Protein AF-A0A7J2KEQ0-F1 (afdb_monomer)

Secondary structure (DSSP, 8-state):
------------SHHHHHHHHHHHHHHHHHHHHHHHHHHHHIIIIIHHHHHH-GGGHHHHHHHHHHHHHHHHHHHHHHHHHHTT-

Solvent-accessible surface area (backbone atoms only — not comparable to full-atom values): 4642 Å² total; per-residue (Å²): 143,78,82,89,79,74,87,69,71,68,61,83,45,71,68,52,49,51,52,52,52,50,52,24,51,51,39,31,53,56,19,42,54,56,18,48,57,50,39,50,52,46,57,56,59,38,54,56,49,25,71,80,37,63,82,45,45,62,58,46,51,51,52,43,53,59,27,47,45,46,29,54,51,17,45,50,51,23,50,58,55,57,76,57,99

Radius of gyration: 19.64 Å; Cα contacts (8 Å, |Δi|>4): 64; chains: 1; bounding box: 50×32×52 Å

Sequence (85 aa):
MKKKIGEYTSYTNFTDIGLVAMSAALAVIGSCIGAGIALSAVASAGFAASVEKPELKSYMLLLGGLAEGIAIYGLLIAILIIGKI

Mean predicted aligned error: 7.39 Å

Structure (mmCIF, N/CA/C/O backbone):
data_AF-A0A7J2KEQ0-F1
#
_entry.id   AF-A0A7J2KEQ0-F1
#
loop_
_atom_site.group_PDB
_atom_site.id
_atom_site.type_symbol
_atom_site.label_atom_id
_atom_site.label_alt_id
_atom_site.label_comp_id
_atom_site.label_asym_id
_atom_site.l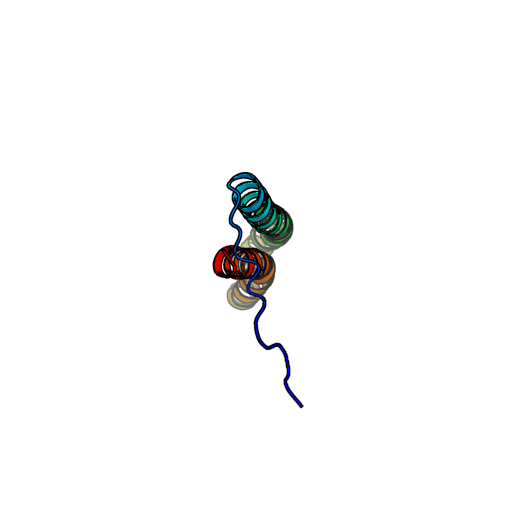abel_entity_id
_atom_site.label_seq_id
_atom_site.pdbx_PDB_ins_code
_atom_site.Cartn_x
_atom_site.Cartn_y
_atom_site.Cartn_z
_atom_site.occupancy
_atom_site.B_iso_or_equiv
_atom_site.auth_seq_id
_atom_site.auth_comp_id
_atom_site.auth_asym_id
_atom_site.auth_atom_id
_atom_site.pdbx_PDB_model_num
ATOM 1 N N . M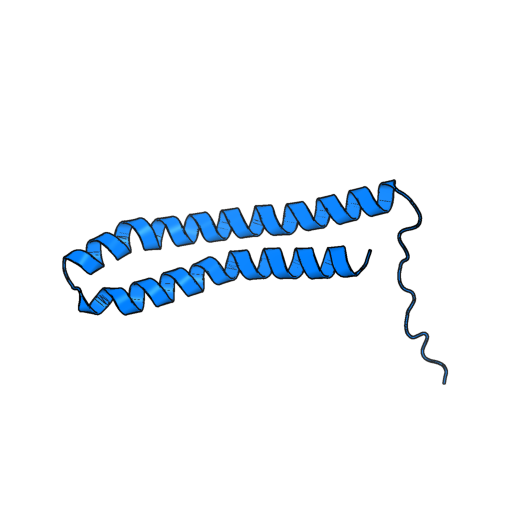ET A 1 1 ? 36.281 -20.393 -13.170 1.00 50.94 1 MET A N 1
ATOM 2 C CA . MET A 1 1 ? 35.643 -19.553 -12.132 1.00 50.94 1 MET A CA 1
ATOM 3 C C . MET A 1 1 ? 35.574 -18.105 -12.637 1.00 50.94 1 MET A C 1
ATOM 5 O O . MET A 1 1 ? 36.468 -17.318 -12.373 1.00 50.94 1 MET A O 1
ATOM 9 N N . LYS A 1 2 ? 34.566 -17.763 -13.453 1.00 44.50 2 LYS A N 1
ATOM 10 C CA . LYS A 1 2 ? 34.250 -16.376 -13.841 1.00 44.50 2 LYS A CA 1
ATOM 11 C C . LYS A 1 2 ? 32.735 -16.215 -13.767 1.00 44.50 2 LYS A C 1
ATOM 13 O O . LYS A 1 2 ? 32.014 -16.599 -14.681 1.00 44.50 2 LYS A O 1
ATOM 18 N N . LYS A 1 3 ? 32.264 -15.739 -12.617 1.00 49.06 3 LYS A N 1
ATOM 19 C CA . LYS A 1 3 ? 30.879 -15.327 -12.398 1.00 49.06 3 LYS A CA 1
ATOM 20 C C . LYS A 1 3 ? 30.629 -14.143 -13.338 1.00 49.06 3 LYS A C 1
ATOM 22 O O . LYS A 1 3 ? 31.290 -13.120 -13.196 1.00 49.06 3 LYS A O 1
ATOM 27 N N . LYS A 1 4 ? 29.736 -14.304 -14.320 1.00 49.03 4 LYS A N 1
ATOM 28 C CA . LYS A 1 4 ? 29.119 -13.190 -15.054 1.00 49.03 4 LYS A CA 1
ATOM 29 C C . LYS A 1 4 ? 28.302 -12.387 -14.037 1.00 49.03 4 LYS A C 1
ATOM 31 O O . LYS A 1 4 ? 27.167 -12.729 -13.730 1.00 49.03 4 LYS A O 1
ATOM 36 N N . ILE A 1 5 ? 28.933 -11.398 -13.422 1.00 56.03 5 ILE A N 1
ATOM 37 C CA . ILE A 1 5 ? 28.285 -10.388 -12.588 1.00 56.03 5 ILE A CA 1
ATOM 38 C C . ILE A 1 5 ? 27.941 -9.224 -13.516 1.00 56.03 5 ILE A C 1
ATOM 40 O O . ILE A 1 5 ? 28.843 -8.519 -13.954 1.00 56.03 5 ILE A O 1
ATOM 44 N N . GLY A 1 6 ? 26.651 -9.063 -13.822 1.00 52.97 6 GLY A N 1
ATOM 45 C CA . GLY A 1 6 ? 26.104 -7.833 -14.401 1.00 52.97 6 GLY A CA 1
ATOM 46 C C . GLY A 1 6 ? 25.870 -7.836 -15.911 1.00 52.97 6 GLY A C 1
ATOM 47 O O . GLY A 1 6 ? 26.434 -7.005 -16.612 1.00 52.97 6 GLY A O 1
ATOM 48 N N . GLU A 1 7 ? 24.974 -8.690 -16.413 1.00 51.56 7 GLU A N 1
ATOM 49 C CA . GLU A 1 7 ? 24.104 -8.234 -17.508 1.00 51.56 7 GLU A CA 1
ATOM 50 C C . GLU A 1 7 ? 23.147 -7.207 -16.893 1.00 51.56 7 GLU A C 1
ATOM 52 O O . GLU A 1 7 ? 22.110 -7.553 -16.329 1.00 51.56 7 GLU A O 1
ATOM 57 N N . TYR A 1 8 ? 23.543 -5.934 -16.908 1.00 52.72 8 TYR A N 1
ATOM 58 C CA . TYR A 1 8 ? 22.572 -4.855 -16.817 1.00 52.72 8 TYR A CA 1
ATOM 59 C C . TYR A 1 8 ? 21.773 -4.957 -18.108 1.00 52.72 8 TYR A C 1
ATOM 61 O O . TYR A 1 8 ? 22.343 -4.824 -19.191 1.00 52.72 8 TYR A O 1
ATOM 69 N N . THR A 1 9 ? 20.490 -5.293 -18.009 1.00 60.25 9 THR A N 1
ATOM 70 C CA . THR A 1 9 ? 19.568 -5.193 -19.138 1.00 60.25 9 THR A CA 1
ATOM 71 C C . THR A 1 9 ? 19.444 -3.711 -19.472 1.00 60.25 9 THR A C 1
ATOM 73 O O . THR A 1 9 ? 18.514 -3.052 -19.027 1.00 60.25 9 THR A O 1
ATOM 76 N N . SER A 1 10 ? 20.436 -3.158 -20.170 1.00 57.81 10 SER A N 1
ATOM 77 C CA . SER A 1 10 ? 20.388 -1.803 -20.692 1.00 57.81 10 SER A CA 1
ATOM 78 C C . SER A 1 10 ? 19.193 -1.754 -21.629 1.00 57.81 10 SER A C 1
ATOM 80 O O . SER A 1 10 ? 19.211 -2.391 -22.684 1.00 57.81 10 SER A O 1
ATOM 82 N N . TYR A 1 11 ? 18.134 -1.057 -21.224 1.00 60.44 11 TYR A N 1
ATOM 83 C CA . TYR A 1 11 ? 16.960 -0.875 -22.065 1.00 60.44 11 TYR A CA 1
ATOM 84 C C . TYR A 1 11 ? 17.347 0.072 -23.202 1.00 60.44 11 TYR A C 1
ATOM 86 O O . TYR A 1 11 ? 17.332 1.291 -23.065 1.00 60.44 11 TYR A O 1
ATOM 94 N N . THR A 1 12 ? 17.784 -0.500 -24.320 1.00 64.69 12 THR A N 1
ATOM 95 C CA . THR A 1 12 ? 18.246 0.249 -25.494 1.00 64.69 12 THR A CA 1
ATOM 96 C C . THR A 1 12 ? 17.089 0.733 -26.363 1.00 64.69 12 THR A C 1
ATOM 98 O O . THR A 1 12 ? 17.262 1.685 -27.121 1.00 64.69 12 THR A O 1
ATOM 101 N N . ASN A 1 13 ? 15.903 0.125 -26.243 1.00 77.44 13 ASN A N 1
ATOM 102 C CA . ASN A 1 13 ? 14.725 0.506 -27.016 1.00 77.44 13 ASN A CA 1
ATOM 103 C C . ASN A 1 13 ? 13.771 1.382 -26.196 1.00 77.44 13 ASN A C 1
ATOM 105 O O . ASN A 1 13 ? 13.423 1.063 -25.060 1.00 77.44 13 ASN A O 1
ATOM 109 N N . PHE A 1 14 ? 13.246 2.436 -26.825 1.00 75.88 14 PHE A N 1
ATOM 110 C CA . PHE A 1 14 ? 12.204 3.294 -26.247 1.00 75.88 14 PHE A CA 1
ATOM 111 C C . PHE A 1 14 ? 10.959 2.512 -25.806 1.00 75.88 14 PHE A C 1
ATOM 113 O O . PHE A 1 14 ? 10.346 2.845 -24.794 1.00 75.88 14 PHE A O 1
ATOM 120 N N . THR A 1 15 ? 10.602 1.452 -26.536 1.00 80.88 15 THR A N 1
ATOM 121 C CA . THR A 1 15 ? 9.486 0.566 -26.183 1.00 80.88 15 THR A CA 1
ATOM 122 C C . THR A 1 15 ? 9.729 -0.155 -24.858 1.00 80.88 15 THR A C 1
ATOM 124 O O . THR A 1 15 ? 8.807 -0.250 -24.051 1.00 80.88 15 THR A O 1
ATOM 127 N N . ASP A 1 16 ? 10.962 -0.597 -24.600 1.00 84.25 16 ASP A N 1
ATOM 128 C CA . ASP A 1 16 ? 11.312 -1.285 -23.356 1.00 84.25 16 ASP A CA 1
ATOM 129 C C . ASP A 1 16 ? 11.249 -0.314 -22.172 1.00 84.25 16 ASP A C 1
ATOM 131 O O . ASP A 1 16 ? 10.645 -0.622 -21.148 1.00 84.25 16 ASP A O 1
ATOM 135 N N . ILE A 1 17 ? 11.769 0.905 -22.348 1.00 86.31 17 ILE A N 1
ATOM 136 C CA . ILE A 1 17 ? 11.681 1.980 -21.347 1.00 86.31 17 ILE A CA 1
ATOM 137 C C . ILE A 1 17 ? 10.211 2.306 -21.033 1.00 86.31 17 ILE A C 1
ATOM 139 O O . ILE A 1 17 ? 9.840 2.448 -19.866 1.00 86.31 17 ILE A O 1
ATOM 143 N N . GLY A 1 18 ? 9.356 2.373 -22.059 1.00 89.69 18 GLY A N 1
ATOM 144 C CA . GLY A 1 18 ? 7.918 2.596 -21.896 1.00 89.69 18 GLY A CA 1
ATOM 145 C C . GLY A 1 18 ? 7.230 1.485 -21.099 1.00 89.69 18 GLY A C 1
ATOM 146 O O . GLY A 1 18 ? 6.433 1.768 -20.203 1.00 89.69 18 GLY A O 1
ATOM 147 N N . LEU A 1 19 ? 7.575 0.223 -21.369 1.00 90.69 19 LEU A N 1
ATOM 148 C CA . LEU A 1 19 ? 7.019 -0.926 -20.651 1.00 90.69 19 LEU A CA 1
ATOM 149 C C . LEU A 1 19 ? 7.470 -0.952 -19.182 1.00 90.69 19 LEU A C 1
ATOM 151 O O . LEU A 1 19 ? 6.666 -1.217 -18.286 1.00 90.69 19 LEU A O 1
ATOM 155 N N . VAL A 1 20 ? 8.738 -0.618 -18.925 1.00 90.75 20 VAL A N 1
ATOM 156 C CA . VAL A 1 20 ? 9.297 -0.527 -17.569 1.00 90.75 20 VAL A CA 1
ATOM 157 C C . VAL A 1 20 ? 8.620 0.597 -16.783 1.00 90.75 20 VAL A C 1
ATOM 159 O O . VAL A 1 20 ? 8.161 0.361 -15.663 1.00 90.75 20 VAL A O 1
ATOM 162 N N . ALA A 1 21 ? 8.462 1.784 -17.373 1.00 92.38 21 ALA A N 1
ATOM 163 C CA . ALA A 1 21 ? 7.753 2.900 -16.744 1.00 92.38 21 ALA A CA 1
ATOM 164 C C . ALA A 1 21 ? 6.287 2.550 -16.429 1.00 92.38 21 ALA A C 1
ATOM 166 O O . ALA A 1 21 ? 5.793 2.859 -15.343 1.00 92.38 21 ALA A O 1
ATOM 167 N N . MET A 1 22 ? 5.605 1.840 -17.333 1.00 94.62 22 MET A N 1
ATOM 168 C CA . MET A 1 22 ? 4.235 1.372 -17.108 1.00 94.62 22 MET A CA 1
ATOM 169 C C . MET A 1 22 ? 4.152 0.350 -15.967 1.00 94.62 22 MET A C 1
ATOM 171 O O . MET A 1 22 ? 3.247 0.430 -15.136 1.00 94.62 22 MET A O 1
ATOM 175 N N . SER A 1 23 ? 5.115 -0.573 -15.869 1.00 93.75 23 SER A N 1
ATOM 176 C CA . SER A 1 23 ? 5.181 -1.531 -14.758 1.00 93.75 23 SER A CA 1
ATOM 177 C C . SER A 1 23 ? 5.409 -0.842 -13.404 1.00 93.75 23 SER A C 1
ATOM 179 O O . SER A 1 23 ? 4.756 -1.193 -12.419 1.00 93.75 23 SER A O 1
ATOM 181 N N . ALA A 1 24 ? 6.255 0.195 -13.368 1.00 95.06 24 ALA A N 1
ATOM 182 C CA . ALA A 1 24 ? 6.478 1.011 -12.179 1.00 95.06 24 ALA A CA 1
ATOM 183 C C . ALA A 1 24 ? 5.205 1.775 -11.775 1.00 95.06 24 ALA A C 1
ATOM 185 O O . ALA A 1 24 ? 4.826 1.762 -10.605 1.00 95.06 24 ALA A O 1
ATOM 186 N N . ALA A 1 25 ? 4.497 2.375 -12.737 1.00 96.06 25 ALA A N 1
ATOM 187 C CA . ALA A 1 25 ? 3.235 3.067 -12.481 1.00 96.06 25 ALA A CA 1
ATOM 188 C C . ALA A 1 25 ? 2.158 2.123 -11.917 1.00 96.06 25 ALA A C 1
ATOM 190 O O . ALA A 1 25 ? 1.489 2.462 -10.942 1.00 96.06 25 ALA A O 1
ATOM 191 N N . LEU A 1 26 ? 2.022 0.916 -12.478 1.00 96.62 26 LEU A N 1
ATOM 192 C CA . LEU A 1 26 ? 1.059 -0.083 -12.002 1.00 96.62 26 LEU A CA 1
ATOM 193 C C . LEU A 1 26 ? 1.352 -0.551 -10.570 1.00 96.62 26 LEU A C 1
ATOM 195 O O . LEU A 1 26 ? 0.414 -0.726 -9.791 1.00 96.62 26 LEU A O 1
ATOM 199 N N . ALA A 1 27 ? 2.629 -0.701 -10.201 1.00 96.25 27 ALA A N 1
ATOM 200 C CA . ALA A 1 27 ? 3.023 -1.050 -8.836 1.00 96.25 27 ALA A CA 1
ATOM 201 C C . ALA A 1 27 ? 2.567 0.006 -7.812 1.00 96.25 27 ALA A C 1
ATOM 203 O O . ALA A 1 27 ? 2.037 -0.349 -6.756 1.00 96.25 27 ALA A O 1
ATOM 204 N N . VAL A 1 28 ? 2.710 1.296 -8.142 1.00 97.25 28 VAL A N 1
ATOM 205 C CA . VAL A 1 28 ? 2.257 2.405 -7.282 1.00 97.25 28 VAL A CA 1
ATOM 206 C C . VAL A 1 28 ? 0.734 2.482 -7.229 1.00 97.25 28 VAL A C 1
ATOM 208 O O . VAL A 1 28 ? 0.163 2.614 -6.152 1.00 97.25 28 VAL A O 1
ATOM 211 N N . ILE A 1 29 ? 0.054 2.377 -8.374 1.00 97.81 29 ILE A N 1
ATOM 212 C CA . ILE A 1 29 ? -1.413 2.466 -8.427 1.00 97.81 29 ILE A CA 1
ATOM 213 C C . ILE A 1 29 ? -2.047 1.370 -7.562 1.00 97.81 29 ILE A C 1
ATOM 215 O O . ILE A 1 29 ? -2.915 1.662 -6.739 1.00 97.81 29 ILE A O 1
ATOM 219 N N . GLY A 1 30 ? -1.585 0.123 -7.702 1.00 97.06 30 GLY A N 1
ATOM 220 C CA . GLY A 1 30 ? -2.097 -0.997 -6.913 1.00 97.06 30 GLY A CA 1
ATOM 221 C C . GLY A 1 30 ? -1.879 -0.814 -5.409 1.00 97.06 30 GLY A C 1
ATOM 222 O O . GLY A 1 30 ? -2.797 -1.060 -4.622 1.00 97.06 30 GLY A O 1
ATOM 223 N N . SER A 1 31 ? -0.700 -0.331 -4.999 1.00 97.25 31 SER A N 1
ATOM 224 C CA . SER A 1 31 ? -0.406 -0.121 -3.578 1.00 97.25 31 SER A CA 1
ATOM 225 C C . SER A 1 31 ? -1.206 1.035 -2.977 1.00 97.25 31 SER A C 1
ATOM 227 O O . SER A 1 31 ? -1.734 0.894 -1.875 1.00 97.25 31 SER A O 1
ATOM 229 N N . CYS A 1 32 ? -1.358 2.146 -3.704 1.00 96.94 32 CYS A N 1
ATOM 230 C CA . CYS A 1 32 ? -2.110 3.316 -3.255 1.00 96.94 32 CYS A CA 1
ATOM 231 C C . CYS A 1 32 ? -3.599 3.012 -3.078 1.00 96.94 32 CYS A C 1
ATOM 233 O O . CYS A 1 32 ? -4.206 3.499 -2.128 1.00 96.94 32 CYS A O 1
ATOM 235 N N . ILE A 1 33 ? -4.189 2.181 -3.944 1.00 97.56 33 ILE A N 1
ATOM 236 C CA . ILE A 1 33 ? -5.586 1.753 -3.787 1.00 97.56 33 ILE A CA 1
ATOM 237 C C . ILE A 1 33 ? -5.743 0.908 -2.516 1.00 97.56 33 ILE A C 1
ATOM 239 O O . ILE A 1 33 ? -6.630 1.178 -1.706 1.00 97.56 33 ILE A O 1
ATOM 243 N N . GLY A 1 34 ? -4.862 -0.075 -2.299 1.00 95.88 34 GLY A N 1
ATOM 244 C CA . GLY A 1 34 ? -4.892 -0.911 -1.095 1.00 95.88 34 GLY A CA 1
ATOM 245 C C . GLY A 1 34 ? -4.686 -0.106 0.193 1.00 95.88 34 GLY A C 1
ATOM 246 O O . GLY A 1 34 ? -5.453 -0.250 1.147 1.00 95.88 34 GLY A O 1
ATOM 247 N N . ALA A 1 35 ? -3.699 0.794 0.197 1.00 96.94 35 ALA A N 1
ATOM 248 C CA . ALA A 1 35 ? -3.440 1.698 1.313 1.00 96.94 35 ALA A CA 1
ATOM 249 C C . ALA A 1 35 ? -4.616 2.653 1.555 1.00 96.94 35 ALA A C 1
ATOM 251 O O . ALA A 1 35 ? -5.017 2.838 2.698 1.00 96.94 35 ALA A O 1
ATOM 252 N N . GLY A 1 36 ? -5.220 3.210 0.501 1.00 96.44 36 GLY A N 1
ATOM 253 C CA . GLY A 1 36 ? -6.375 4.102 0.606 1.00 96.44 36 GLY A CA 1
ATOM 254 C C . GLY A 1 36 ? -7.590 3.430 1.250 1.00 96.44 36 GLY A C 1
ATOM 255 O O . GLY A 1 36 ? -8.239 4.029 2.107 1.00 96.44 36 GLY A O 1
ATOM 256 N N . ILE A 1 37 ? -7.860 2.164 0.914 1.00 96.19 37 ILE A N 1
ATOM 257 C CA . ILE A 1 37 ? -8.936 1.388 1.552 1.00 96.19 37 ILE A CA 1
ATOM 258 C C . ILE A 1 37 ? -8.638 1.192 3.044 1.00 96.19 37 ILE A C 1
ATOM 260 O O . ILE A 1 37 ? -9.499 1.473 3.878 1.00 96.19 37 ILE A O 1
ATOM 264 N N . ALA A 1 38 ? -7.418 0.781 3.399 1.00 94.69 38 ALA A N 1
ATOM 265 C CA . ALA A 1 38 ? -7.024 0.607 4.797 1.00 94.69 38 ALA A CA 1
ATOM 266 C C . ALA A 1 38 ? -7.090 1.930 5.586 1.00 94.69 38 ALA A C 1
ATOM 268 O O . ALA A 1 38 ? -7.657 1.984 6.680 1.00 94.69 38 ALA A O 1
ATOM 269 N N . LEU A 1 39 ? -6.582 3.017 5.001 1.00 95.38 39 LEU A N 1
ATOM 270 C CA . LEU A 1 39 ? -6.590 4.354 5.589 1.00 95.38 39 LEU A CA 1
ATOM 271 C C . LEU A 1 39 ? -8.003 4.904 5.767 1.00 95.38 39 LEU A C 1
ATOM 273 O O . LEU A 1 39 ? -8.247 5.584 6.756 1.00 95.38 39 LEU A O 1
ATOM 277 N N . SER A 1 40 ? -8.948 4.588 4.877 1.00 95.69 40 SER A N 1
ATOM 278 C CA . SER A 1 40 ? -10.340 5.038 5.016 1.00 95.69 40 SER A CA 1
ATOM 279 C C . SER A 1 40 ? -10.994 4.526 6.308 1.00 95.69 40 SER A C 1
ATOM 281 O O . SER A 1 40 ? -11.696 5.275 6.993 1.00 95.69 40 SER A O 1
ATOM 283 N N . ALA A 1 41 ? -10.704 3.280 6.698 1.00 92.75 41 ALA A N 1
ATOM 284 C CA . ALA A 1 41 ? -11.200 2.685 7.935 1.00 92.75 41 ALA A CA 1
ATOM 285 C C . ALA A 1 41 ? -10.526 3.305 9.167 1.00 92.75 41 ALA A C 1
ATOM 287 O O . ALA A 1 41 ? -11.208 3.663 10.130 1.00 92.75 41 ALA A O 1
ATOM 288 N N . VAL A 1 42 ? -9.201 3.495 9.118 1.00 93.94 42 VAL A N 1
ATOM 289 C CA . VAL A 1 42 ? -8.454 4.169 10.193 1.00 93.94 42 VAL A CA 1
ATOM 290 C C . VAL A 1 42 ? -8.963 5.600 10.364 1.00 93.94 42 VAL A C 1
ATOM 292 O O . VAL A 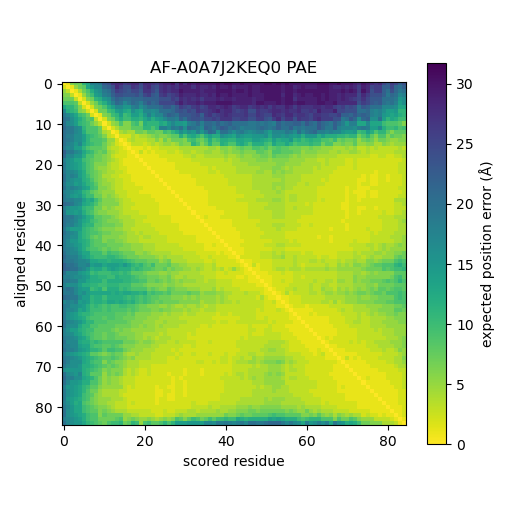1 42 ? -9.251 6.018 11.481 1.00 93.94 42 VAL A O 1
ATOM 295 N N . ALA A 1 43 ? -9.141 6.334 9.266 1.00 92.00 43 ALA A N 1
ATOM 296 C CA . ALA A 1 43 ? -9.539 7.731 9.295 1.00 92.00 43 ALA A CA 1
ATOM 297 C C . ALA A 1 43 ? -10.979 7.934 9.789 1.00 92.00 43 ALA A C 1
ATOM 299 O O . ALA A 1 43 ? -11.238 8.861 10.547 1.00 92.00 43 ALA A O 1
ATOM 300 N N . SER A 1 44 ? -11.919 7.077 9.391 1.00 92.88 44 SER A N 1
ATOM 301 C CA . SER A 1 44 ? -13.326 7.227 9.782 1.00 92.88 44 SER A CA 1
ATOM 302 C C . SER A 1 44 ? -13.583 6.775 11.221 1.00 92.88 44 SER A C 1
ATOM 304 O O . SER A 1 44 ? -13.991 7.573 12.064 1.00 92.88 44 SER A O 1
ATOM 306 N N . ALA A 1 45 ? -13.322 5.503 11.523 1.00 90.94 45 ALA A N 1
ATOM 307 C CA . ALA A 1 45 ? -13.653 4.914 12.817 1.00 90.94 45 ALA A CA 1
ATOM 308 C C . ALA A 1 45 ? -12.659 5.321 13.903 1.00 90.94 45 ALA A C 1
ATOM 310 O O . ALA A 1 45 ? -13.032 5.568 15.050 1.00 90.94 45 ALA A O 1
ATOM 311 N N . GLY A 1 46 ? -11.382 5.409 13.544 1.00 89.44 46 GLY A N 1
ATOM 312 C CA . GLY A 1 46 ? -10.368 5.740 14.515 1.00 89.44 46 GLY A CA 1
ATOM 313 C C . GLY A 1 46 ? -10.459 7.197 14.969 1.00 89.44 46 GLY A C 1
ATOM 314 O O . GLY A 1 46 ? -10.431 7.434 16.179 1.00 89.44 46 GLY A O 1
ATOM 315 N N . PHE A 1 47 ? -10.536 8.187 14.058 1.00 86.62 47 PHE A N 1
ATOM 316 C CA . PHE A 1 47 ? -10.518 9.595 14.502 1.00 86.62 47 PHE A CA 1
ATOM 317 C C . PHE A 1 47 ? -11.746 9.903 15.356 1.00 86.62 47 PHE A C 1
ATOM 319 O O . PHE A 1 47 ? -11.617 10.630 16.337 1.00 86.62 47 PHE A O 1
ATOM 326 N N . ALA A 1 48 ? -12.890 9.282 15.052 1.00 91.75 48 ALA A N 1
ATOM 327 C CA . ALA A 1 48 ? -14.070 9.318 15.909 1.00 91.75 48 ALA A CA 1
ATOM 328 C C . ALA A 1 48 ? -13.773 8.764 17.318 1.00 91.75 48 ALA A C 1
ATOM 330 O O . ALA A 1 48 ? -14.014 9.450 18.310 1.00 91.75 48 ALA A O 1
ATOM 331 N N . ALA A 1 49 ? -13.157 7.581 17.422 1.00 91.25 49 ALA A N 1
ATOM 332 C CA . ALA A 1 49 ? -12.785 6.987 18.710 1.00 91.25 49 ALA A CA 1
ATOM 333 C C . ALA A 1 49 ? -11.754 7.824 19.496 1.00 91.25 49 ALA A C 1
ATOM 335 O O . ALA A 1 49 ? -11.775 7.844 20.727 1.00 91.25 49 ALA A O 1
ATOM 336 N N . SER A 1 50 ? -10.873 8.549 18.803 1.00 91.38 50 SER A N 1
ATOM 337 C CA . SER A 1 50 ? -9.880 9.431 19.435 1.00 91.38 50 SER A CA 1
ATOM 338 C C . SER A 1 50 ? -10.484 10.678 20.073 1.00 91.38 50 SER A C 1
ATOM 340 O O . SER A 1 50 ? -9.855 11.267 20.951 1.00 91.38 50 SER A O 1
ATOM 342 N N . VAL A 1 51 ? -11.678 11.098 19.639 1.00 91.62 51 VAL A N 1
ATOM 343 C CA . VAL A 1 51 ? -12.410 12.209 20.264 1.00 91.62 51 VAL A CA 1
ATOM 344 C C . VAL A 1 51 ? -13.029 11.765 21.588 1.00 91.62 51 VAL A C 1
ATOM 346 O O . VAL A 1 51 ? -12.967 12.508 22.563 1.00 91.62 51 VAL A O 1
ATOM 349 N N . GLU A 1 52 ? -13.581 10.551 21.648 1.00 94.62 52 GLU A N 1
ATOM 350 C CA . GLU A 1 52 ? -14.147 9.999 22.886 1.00 94.62 52 GLU A CA 1
ATOM 351 C C . GLU A 1 52 ? -13.066 9.596 23.893 1.00 94.62 52 GLU A C 1
ATOM 353 O O . GLU A 1 52 ? -13.221 9.792 25.098 1.00 94.62 52 GLU A O 1
ATOM 358 N N . LYS A 1 53 ? -11.963 9.022 23.401 1.00 94.31 53 LYS A N 1
ATOM 359 C CA . LYS A 1 53 ? -10.842 8.554 24.216 1.00 94.31 53 LYS A CA 1
ATOM 360 C C . LYS A 1 53 ? -9.524 9.092 23.658 1.00 94.31 53 LYS A C 1
ATOM 362 O O . LYS A 1 53 ? -8.926 8.454 22.787 1.00 94.31 53 LYS A O 1
ATOM 367 N N . PRO A 1 54 ? -9.009 10.217 24.187 1.00 89.25 54 PRO A N 1
ATOM 368 C CA . PRO A 1 54 ? -7.786 10.842 23.675 1.00 89.25 54 PRO A CA 1
ATOM 369 C C . PRO A 1 54 ? -6.548 9.943 23.818 1.00 89.25 54 PRO A C 1
ATOM 371 O O . PRO A 1 54 ? -5.595 10.070 23.052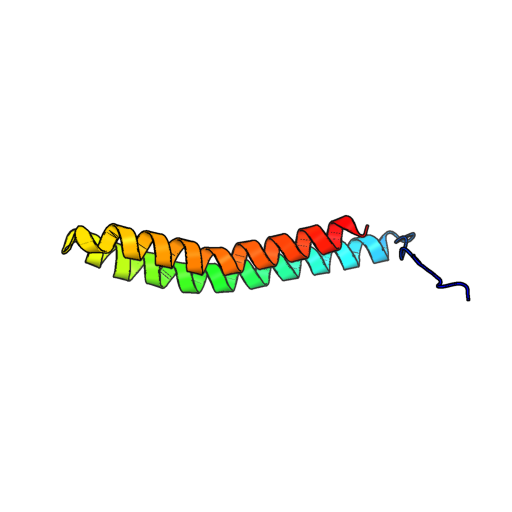 1.00 89.25 54 PRO A O 1
ATOM 374 N N . GLU A 1 55 ? -6.588 8.987 24.745 1.00 92.81 55 GLU A N 1
ATOM 375 C CA . GLU A 1 55 ? -5.587 7.932 24.938 1.00 92.81 55 GLU A CA 1
ATOM 376 C C . GLU A 1 55 ? -5.376 7.071 23.674 1.00 92.81 55 GLU A C 1
ATOM 378 O O . GLU A 1 55 ? -4.286 6.546 23.446 1.00 92.81 55 GLU A O 1
ATOM 383 N N . LEU A 1 56 ? -6.402 6.945 22.820 1.00 92.00 56 LEU A N 1
ATOM 384 C CA . LEU A 1 56 ? -6.364 6.127 21.603 1.00 92.00 56 LEU A CA 1
ATOM 385 C C . LEU A 1 56 ? -5.679 6.821 20.417 1.00 92.00 56 LEU A C 1
ATOM 387 O O . LEU A 1 56 ? -5.301 6.151 19.453 1.00 92.00 56 LEU A O 1
ATOM 391 N N . LYS A 1 57 ? -5.449 8.137 20.491 1.00 89.69 57 LYS A N 1
ATOM 392 C CA . LYS A 1 57 ? -4.866 8.934 19.398 1.00 89.69 57 LYS A CA 1
ATOM 393 C C . LYS A 1 57 ? -3.484 8.434 18.958 1.00 89.69 57 LYS A C 1
ATOM 395 O O . LYS A 1 57 ? -3.147 8.482 17.777 1.00 89.69 57 LYS A O 1
ATOM 400 N N . SER A 1 58 ? -2.683 7.926 19.891 1.00 93.25 58 SER A N 1
ATOM 401 C CA . SER A 1 58 ? -1.355 7.383 19.585 1.00 93.25 58 SER A CA 1
ATOM 402 C C . SER A 1 58 ? -1.440 6.051 18.833 1.00 93.25 58 SER A C 1
ATOM 404 O O . SER A 1 58 ? -0.708 5.839 17.869 1.00 93.25 58 SER A O 1
ATOM 406 N N . TYR A 1 59 ? -2.369 5.171 19.225 1.00 91.94 59 TYR A N 1
ATOM 407 C CA . TYR A 1 59 ? -2.602 3.889 18.546 1.00 91.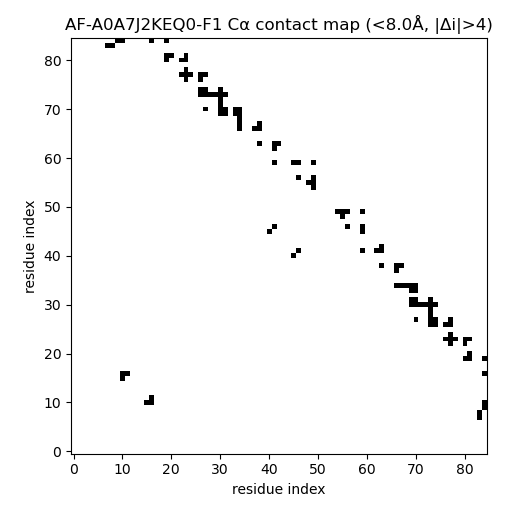94 59 TYR A CA 1
ATOM 408 C C . TYR A 1 59 ? -3.120 4.091 17.129 1.00 91.94 59 TYR A C 1
ATOM 410 O O . TYR A 1 59 ? -2.691 3.421 16.195 1.00 91.94 59 TYR A O 1
ATOM 418 N N . MET A 1 60 ? -4.002 5.066 16.966 1.00 92.06 60 MET A N 1
ATOM 419 C CA . MET A 1 60 ? -4.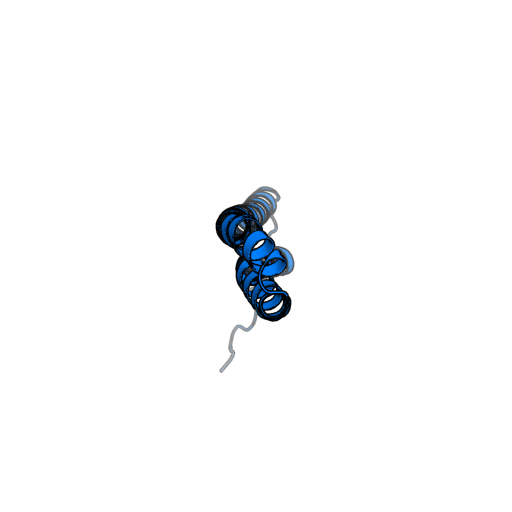467 5.528 15.672 1.00 92.06 60 MET A CA 1
ATOM 420 C C . MET A 1 60 ? -3.351 5.970 14.734 1.00 92.06 60 MET A C 1
ATOM 422 O O . MET A 1 60 ? -3.346 5.579 13.571 1.00 92.06 60 MET A O 1
ATOM 426 N N . LEU A 1 61 ? -2.413 6.778 15.235 1.00 92.75 61 LEU A N 1
ATOM 427 C CA . LEU A 1 61 ? -1.271 7.231 14.449 1.00 92.75 61 LEU A CA 1
ATOM 428 C C . LEU A 1 61 ? -0.407 6.040 14.007 1.00 92.75 61 LEU A C 1
ATOM 430 O O . LEU A 1 61 ? 0.051 5.992 12.869 1.00 92.75 61 LEU A O 1
ATOM 434 N N . LEU A 1 62 ? -0.244 5.050 14.888 1.00 93.81 62 LEU A N 1
ATOM 435 C CA . LEU A 1 62 ? 0.488 3.816 14.606 1.00 93.81 62 LEU A CA 1
ATOM 436 C C . LEU A 1 62 ? -0.216 2.975 13.527 1.00 93.81 62 LEU A C 1
ATOM 438 O O . LEU A 1 62 ? 0.424 2.535 12.575 1.00 93.81 62 LEU A O 1
ATOM 442 N N . LEU A 1 63 ? -1.538 2.800 13.630 1.00 93.56 63 LEU A N 1
ATOM 443 C CA . LEU A 1 63 ? -2.338 2.095 12.623 1.00 93.56 63 LEU A CA 1
ATOM 444 C C . LEU A 1 63 ? -2.368 2.835 11.280 1.00 93.56 63 LEU A C 1
ATOM 446 O O . LEU A 1 63 ? -2.307 2.192 10.235 1.00 93.56 63 LEU A O 1
ATOM 450 N N . GLY A 1 64 ? -2.409 4.170 11.298 1.00 93.69 64 GLY A N 1
ATOM 451 C CA . GLY A 1 64 ? -2.292 5.002 10.100 1.00 93.69 64 GLY A CA 1
ATOM 452 C C . GLY A 1 64 ? -0.944 4.810 9.410 1.00 93.69 64 GLY A C 1
ATOM 453 O O . GLY A 1 64 ? -0.907 4.491 8.226 1.00 93.69 64 GLY A O 1
ATOM 454 N N . GLY A 1 65 ? 0.157 4.890 10.162 1.00 93.62 65 GLY A N 1
ATOM 455 C CA . GLY A 1 65 ? 1.498 4.635 9.628 1.00 93.62 65 GLY A CA 1
ATOM 456 C C . GLY A 1 65 ? 1.682 3.203 9.110 1.00 93.62 65 GLY A C 1
ATOM 457 O O . GLY A 1 65 ? 2.304 2.994 8.070 1.00 93.62 65 GLY A O 1
ATOM 458 N N . LEU A 1 66 ? 1.094 2.208 9.784 1.00 94.00 66 LEU A N 1
ATOM 459 C CA . LEU A 1 66 ? 1.107 0.816 9.325 1.00 94.00 66 LEU A CA 1
ATOM 460 C C . LEU A 1 66 ? 0.3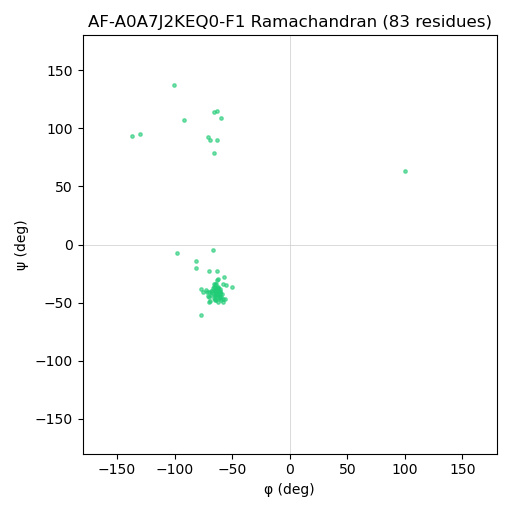54 0.652 7.994 1.00 94.00 66 LEU A C 1
ATOM 462 O O . LEU A 1 66 ? 0.828 -0.056 7.106 1.00 94.00 66 LEU A O 1
ATOM 466 N N . ALA A 1 67 ? -0.791 1.325 7.843 1.00 94.62 67 ALA A N 1
ATOM 467 C CA . ALA A 1 67 ? -1.572 1.325 6.609 1.00 94.62 67 ALA A CA 1
ATOM 468 C C . ALA A 1 67 ? -0.840 2.044 5.459 1.00 94.62 67 ALA A C 1
ATOM 470 O O . ALA A 1 67 ? -0.810 1.531 4.338 1.00 94.62 67 ALA A O 1
ATOM 471 N N . GLU 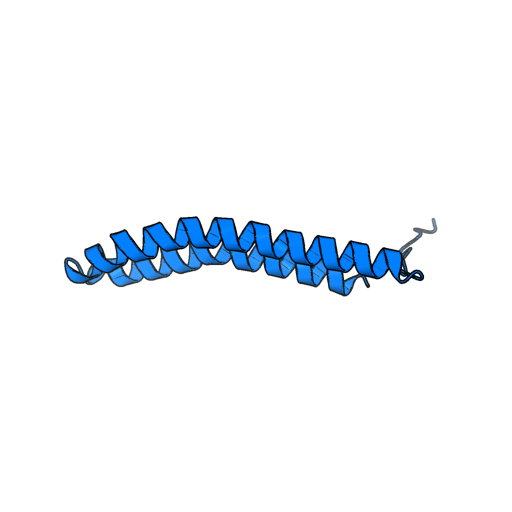A 1 68 ? -0.187 3.180 5.732 1.00 94.94 68 GLU A N 1
ATOM 472 C CA . GLU A 1 68 ? 0.646 3.888 4.748 1.00 94.94 68 GLU A CA 1
ATOM 473 C C . GLU A 1 68 ? 1.841 3.058 4.278 1.00 94.94 68 GLU A C 1
ATOM 475 O O . GLU A 1 68 ? 2.244 3.171 3.119 1.00 94.94 68 GLU A O 1
ATOM 480 N N . GLY A 1 69 ? 2.368 2.168 5.125 1.00 94.88 69 GLY A N 1
ATOM 481 C CA . GLY A 1 69 ? 3.467 1.273 4.766 1.00 94.88 69 GLY A CA 1
ATOM 482 C C . GLY A 1 69 ? 3.226 0.516 3.455 1.00 94.88 69 GLY A C 1
ATOM 483 O O . GLY A 1 69 ? 4.150 0.376 2.656 1.00 94.88 69 GLY A O 1
ATOM 484 N N . ILE A 1 70 ? 1.980 0.113 3.173 1.00 94.56 70 ILE A N 1
ATOM 485 C CA . ILE A 1 70 ? 1.603 -0.553 1.914 1.00 94.56 70 ILE A CA 1
ATOM 486 C C . ILE A 1 70 ? 1.917 0.343 0.703 1.00 94.56 70 ILE A C 1
ATOM 488 O O . ILE A 1 70 ? 2.516 -0.125 -0.268 1.00 94.56 70 ILE A O 1
ATOM 492 N N . ALA A 1 71 ? 1.574 1.633 0.767 1.00 96.12 71 ALA A N 1
ATOM 493 C CA . ALA A 1 71 ? 1.850 2.587 -0.305 1.00 96.12 71 ALA A CA 1
ATOM 494 C C . ALA A 1 71 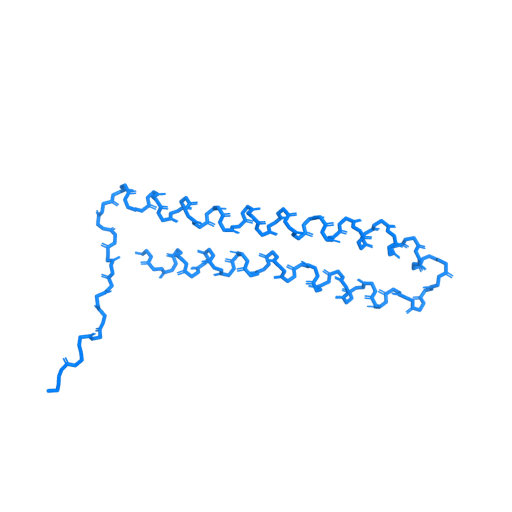? 3.359 2.787 -0.502 1.00 96.12 71 ALA A C 1
ATOM 496 O O . ALA A 1 71 ? 3.843 2.751 -1.638 1.00 96.12 71 ALA A O 1
ATOM 497 N N . ILE A 1 72 ? 4.105 2.914 0.602 1.00 96.19 72 ILE A N 1
ATOM 498 C CA . ILE A 1 72 ? 5.561 3.108 0.584 1.00 96.19 72 ILE A CA 1
ATOM 499 C C . ILE A 1 72 ? 6.263 1.901 -0.049 1.00 96.19 72 ILE A C 1
ATOM 501 O O . ILE A 1 72 ? 7.206 2.089 -0.814 1.00 96.19 72 ILE A O 1
ATOM 505 N N . TYR A 1 73 ? 5.781 0.674 0.174 1.00 95.75 73 TYR A N 1
ATOM 506 C CA . TYR A 1 73 ? 6.323 -0.503 -0.512 1.00 95.75 73 TYR A CA 1
ATOM 507 C C . TYR A 1 73 ? 6.096 -0.461 -2.028 1.00 95.75 73 TYR A C 1
ATOM 509 O O . TYR A 1 73 ? 7.022 -0.759 -2.779 1.00 95.75 73 TYR A O 1
ATOM 517 N N . GLY A 1 74 ? 4.915 -0.051 -2.503 1.00 95.69 74 GLY A N 1
ATOM 518 C CA . GLY A 1 74 ? 4.683 0.098 -3.948 1.00 95.69 74 GLY A CA 1
ATOM 519 C C . GLY A 1 74 ? 5.556 1.182 -4.583 1.00 95.69 74 GLY A C 1
ATOM 520 O O . GLY A 1 74 ? 6.116 0.970 -5.658 1.00 95.69 74 GLY A O 1
ATOM 521 N N . LEU A 1 75 ? 5.758 2.302 -3.879 1.00 96.62 75 LEU A N 1
ATOM 522 C CA . LEU A 1 75 ? 6.697 3.347 -4.291 1.00 96.62 75 LEU A CA 1
ATOM 523 C C . LEU A 1 75 ? 8.147 2.840 -4.305 1.00 96.62 75 LEU A C 1
ATOM 525 O O . LEU A 1 75 ? 8.875 3.092 -5.261 1.00 96.62 75 LEU A O 1
ATOM 529 N N . LEU A 1 76 ? 8.563 2.091 -3.282 1.00 96.44 76 LEU A N 1
ATOM 530 C CA . LEU A 1 76 ? 9.894 1.489 -3.199 1.00 96.44 76 LEU A CA 1
ATOM 531 C C . LEU A 1 76 ? 10.154 0.566 -4.391 1.00 96.44 76 LEU A C 1
ATOM 533 O O . LEU A 1 76 ? 11.200 0.673 -5.027 1.00 96.44 76 LEU A O 1
ATOM 537 N N . ILE A 1 77 ? 9.199 -0.302 -4.734 1.00 95.50 77 ILE A N 1
ATOM 538 C CA . ILE A 1 77 ? 9.322 -1.191 -5.895 1.00 95.50 77 ILE A CA 1
ATOM 539 C C . ILE A 1 77 ? 9.412 -0.383 -7.193 1.00 95.50 77 ILE A C 1
ATOM 541 O O . ILE A 1 77 ? 10.264 -0.680 -8.026 1.00 95.50 77 ILE A O 1
ATOM 545 N N . ALA A 1 78 ? 8.613 0.673 -7.351 1.00 95.81 78 ALA A N 1
ATOM 546 C CA . ALA A 1 78 ? 8.694 1.546 -8.520 1.00 95.81 78 ALA A CA 1
ATOM 547 C C . ALA A 1 78 ? 10.068 2.225 -8.657 1.00 95.81 78 ALA A C 1
ATOM 549 O O . ALA A 1 78 ? 10.628 2.252 -9.752 1.00 95.81 78 ALA A O 1
ATOM 550 N N . ILE A 1 79 ? 10.653 2.697 -7.550 1.00 95.06 79 ILE A N 1
ATOM 551 C CA . ILE A 1 79 ? 12.008 3.270 -7.532 1.00 95.06 79 ILE A CA 1
ATOM 552 C C . ILE A 1 79 ? 13.053 2.210 -7.901 1.00 95.06 79 ILE A C 1
ATOM 554 O O . ILE A 1 79 ? 13.953 2.496 -8.686 1.00 95.06 79 ILE A O 1
ATOM 558 N N . LEU A 1 80 ? 12.929 0.979 -7.392 1.00 93.69 80 LEU A N 1
ATOM 559 C CA . LEU A 1 80 ? 13.836 -0.120 -7.748 1.00 93.69 80 LEU A CA 1
ATOM 560 C C . LEU A 1 80 ? 13.722 -0.529 -9.222 1.00 93.69 80 LEU A C 1
ATOM 562 O O . LEU A 1 80 ? 14.718 -0.927 -9.818 1.00 93.69 80 LEU A O 1
ATOM 566 N N . ILE A 1 81 ? 12.527 -0.446 -9.810 1.00 91.19 81 ILE A N 1
ATOM 567 C CA . ILE A 1 81 ? 12.301 -0.720 -11.233 1.00 91.19 81 ILE A CA 1
ATOM 568 C C . ILE A 1 81 ? 12.939 0.380 -12.091 1.00 91.19 81 ILE A C 1
ATOM 570 O O . ILE A 1 81 ? 13.689 0.071 -13.014 1.00 91.19 81 ILE A O 1
ATOM 574 N N . ILE A 1 82 ? 12.687 1.651 -11.763 1.00 89.56 82 ILE A N 1
ATOM 575 C CA . ILE A 1 82 ? 13.231 2.801 -12.499 1.00 89.56 82 ILE A CA 1
ATOM 576 C C . ILE A 1 82 ? 14.750 2.894 -12.344 1.00 89.56 82 ILE A C 1
ATOM 578 O O . ILE A 1 82 ? 15.435 3.188 -13.311 1.00 89.56 82 ILE A O 1
ATOM 582 N N . GLY A 1 83 ? 15.298 2.585 -11.167 1.00 85.44 83 GLY A N 1
ATOM 583 C CA . GLY A 1 83 ? 16.745 2.586 -10.926 1.00 85.44 83 GLY A CA 1
ATOM 584 C C . GLY A 1 83 ? 17.518 1.510 -11.697 1.00 85.44 83 GLY A C 1
ATOM 585 O O . GLY A 1 83 ? 18.742 1.457 -11.603 1.00 85.44 83 GLY A O 1
ATOM 586 N N . LYS A 1 84 ? 16.818 0.631 -12.423 1.00 75.19 84 LYS A N 1
ATOM 587 C CA . LYS A 1 84 ? 17.408 -0.349 -13.342 1.00 75.19 84 LYS A CA 1
ATOM 588 C C . LYS A 1 84 ? 17.381 0.103 -14.802 1.00 75.19 84 LYS A C 1
ATOM 590 O O . LYS A 1 84 ? 17.921 -0.630 -15.629 1.00 75.19 84 LYS A O 1
ATOM 595 N N . ILE A 1 85 ? 16.719 1.222 -15.103 1.00 69.75 85 ILE A N 1
ATOM 596 C CA . ILE A 1 85 ? 16.783 1.902 -16.402 1.00 69.75 85 ILE A CA 1
ATOM 597 C C . ILE A 1 85 ? 18.115 2.633 -16.511 1.00 69.75 85 ILE A C 1
ATOM 599 O O . ILE A 1 85 ? 18.749 2.494 -17.580 1.00 69.75 85 ILE A O 1
#

Nearest PDB structures (foldseek):
  6r10-assembly1_S  TM=9.206E-01  e=1.184E-02  Thermus thermophilus HB8
  6ly9-assembly1_O  TM=9.380E-01  e=1.859E-02  Thermus thermophilus HB8
  8yy0-assembly1_Y  TM=9.265E-01  e=2.202E-02  Thermus thermophilus HB8
  8yy1-assembly1_U  TM=9.421E-01  e=3.267E-02  Thermus thermophilus HB8
  8yy1-assembly1_O  TM=9.412E-01  e=4.581E-02  Thermus thermophilus HB8

Foldseek 3Di:
DDPPDDPLVPCPDPVSVVVLLVVLVVLLVVLCVQLVVQLVCLVPPVVVVCVVPVVSVVVSVVSNVVSCVSNVVSNVVSCVSNVSD

pLDDT: mean 86.93, std 14.35, range [44.5, 97.81]